Protein AF-A0A1G7GJE3-F1 (afdb_monomer_lite)

Organism: NCBI:txid1391627

Foldseek 3Di:
DDDDDPVNVVVVVVVVVVVVVVLVVVLVVLLQFKWKDFDPDPDDDDWRKMWIWHWADDPQWIKIWIFIDTNNDTDDIDIFIWHFDSPPATWTDGDPAFWIWGCDPVQQWIWIWGDDPPDDIDIDIIHGPDPPPD

Secondary structure (DSSP, 8-state):
-----HHHHHHHHHHHHHHHHHHHHHHHHHTTS-EEEE---SS-TT--EEEEEEEEEETTEEEEEEEEEETTEEEEEEEEEEEEE-SSSSEEEESSSSEEEEEETTTTEEEEEE--TTSPPEEEEEEE------

Structure (mmCIF, N/CA/C/O backbone):
data_AF-A0A1G7GJE3-F1
#
_entry.id   AF-A0A1G7GJE3-F1
#
loop_
_atom_site.group_PDB
_atom_site.id
_atom_site.type_symbol
_atom_site.label_atom_id
_atom_site.label_alt_id
_atom_site.label_comp_id
_atom_site.label_asym_id
_atom_site.label_entity_id
_atom_site.label_seq_id
_atom_site.pdbx_PDB_ins_code
_atom_site.Cartn_x
_atom_site.Cartn_y
_atom_site.Cartn_z
_atom_site.occupancy
_atom_site.B_iso_or_equiv
_atom_site.auth_seq_id
_atom_site.auth_comp_id
_atom_site.auth_asym_id
_atom_site.auth_atom_id
_atom_site.pdbx_PDB_model_num
ATOM 1 N N . MET A 1 1 ? -8.363 4.528 45.908 1.00 51.22 1 MET A N 1
ATOM 2 C CA . MET A 1 1 ? -8.484 4.625 44.432 1.00 51.22 1 MET A CA 1
ATOM 3 C C . MET A 1 1 ? -9.575 5.640 44.088 1.00 51.22 1 MET A C 1
ATOM 5 O O . MET A 1 1 ? -10.699 5.469 44.545 1.00 51.22 1 MET A O 1
ATOM 9 N N . LYS A 1 2 ? -9.263 6.731 43.369 1.00 58.25 2 LYS A N 1
ATOM 10 C CA . LYS A 1 2 ? -10.261 7.760 43.004 1.00 58.25 2 LYS A CA 1
ATOM 11 C C . LYS A 1 2 ? -11.258 7.176 41.993 1.00 58.25 2 LYS A C 1
ATOM 13 O O . LYS A 1 2 ? -10.844 6.684 40.947 1.00 58.25 2 LYS A O 1
ATOM 18 N N . LYS A 1 3 ? -12.561 7.219 42.297 1.00 71.19 3 LYS A N 1
ATOM 19 C CA . LYS A 1 3 ? -13.617 6.770 41.377 1.00 71.19 3 LYS A CA 1
ATOM 20 C C . LYS A 1 3 ? -13.681 7.736 40.193 1.00 71.19 3 LYS A C 1
ATOM 22 O O . LYS A 1 3 ? -14.098 8.881 40.338 1.00 71.19 3 LYS A O 1
ATOM 27 N N . ILE A 1 4 ? -13.229 7.286 39.027 1.00 76.00 4 ILE A N 1
ATOM 28 C CA . ILE A 1 4 ? -13.388 8.034 37.779 1.00 76.00 4 ILE A CA 1
ATOM 29 C C . ILE A 1 4 ? -14.889 8.103 37.476 1.00 76.00 4 ILE A C 1
ATOM 31 O O . ILE A 1 4 ? -15.547 7.065 37.395 1.00 76.00 4 ILE A O 1
ATOM 35 N N . SER A 1 5 ? -15.416 9.323 37.342 1.00 87.31 5 SER A N 1
ATOM 36 C CA . SER A 1 5 ? -16.813 9.575 36.973 1.00 87.31 5 SER A CA 1
ATOM 37 C C . SER A 1 5 ? -17.173 8.854 35.669 1.00 87.31 5 SER A C 1
ATOM 39 O O . SER A 1 5 ? -16.368 8.824 34.737 1.00 87.31 5 SER A O 1
ATOM 41 N N . LEU A 1 6 ? -18.388 8.302 35.598 1.00 89.06 6 LEU A N 1
ATOM 42 C CA . LEU A 1 6 ? -18.923 7.618 34.415 1.00 89.06 6 LEU A CA 1
ATOM 43 C C . LEU A 1 6 ? -18.791 8.483 33.149 1.00 89.06 6 LEU A C 1
ATOM 45 O O . LEU A 1 6 ? -18.381 7.988 32.105 1.00 89.06 6 LEU A O 1
ATOM 49 N N . LEU A 1 7 ? -19.030 9.793 33.273 1.00 88.44 7 LEU A N 1
ATOM 50 C CA . LEU A 1 7 ? -18.898 10.762 32.180 1.00 88.44 7 LEU A CA 1
ATOM 51 C C . LEU A 1 7 ? -17.467 10.838 31.635 1.00 88.44 7 LEU A C 1
ATOM 53 O O . LEU A 1 7 ? -17.263 10.901 30.429 1.00 88.44 7 LEU A O 1
ATOM 57 N N . LYS A 1 8 ? -16.456 10.766 32.511 1.00 90.50 8 LYS A N 1
ATOM 58 C CA . LYS A 1 8 ? -15.051 10.752 32.079 1.00 90.50 8 LYS A CA 1
ATOM 59 C C . LYS A 1 8 ? -14.708 9.470 31.323 1.00 90.50 8 LYS A C 1
ATOM 61 O O . LYS A 1 8 ? -13.950 9.530 30.363 1.00 90.50 8 LYS A O 1
ATOM 66 N N . LYS A 1 9 ? -15.280 8.329 31.727 1.00 91.12 9 LYS A N 1
ATOM 67 C CA . LYS A 1 9 ? -15.110 7.058 31.004 1.00 91.12 9 LYS A CA 1
ATOM 68 C C . LYS A 1 9 ? -15.772 7.102 29.627 1.00 91.12 9 LYS A C 1
ATOM 70 O O . LYS A 1 9 ? -15.162 6.667 28.660 1.00 91.12 9 LYS A O 1
ATOM 75 N N . LEU A 1 10 ? -16.980 7.658 29.538 1.00 94.19 10 LEU A N 1
ATOM 76 C CA . LEU A 1 10 ? -17.699 7.819 28.272 1.00 94.19 10 LEU A CA 1
ATOM 77 C C . LEU A 1 10 ? -16.944 8.738 27.307 1.00 94.19 10 LEU A C 1
ATOM 79 O O . LEU A 1 10 ? -16.741 8.362 26.159 1.00 94.19 10 LEU A O 1
ATOM 83 N N . ASN A 1 11 ? -16.450 9.884 27.783 1.00 93.75 11 ASN A N 1
ATOM 84 C CA . ASN A 1 11 ? -15.646 10.790 26.958 1.00 93.75 11 ASN A CA 1
ATOM 85 C C . ASN A 1 11 ? -14.352 10.127 26.469 1.00 93.75 11 ASN A C 1
ATOM 87 O O . ASN A 1 11 ? -13.963 10.308 25.320 1.00 93.75 11 ASN A O 1
ATOM 91 N N . TRP A 1 12 ? -13.702 9.333 27.321 1.00 93.12 12 TRP A N 1
ATOM 92 C CA . TRP A 1 12 ? -12.510 8.584 26.933 1.00 93.12 12 TRP A CA 1
ATOM 93 C C . TRP A 1 12 ? -12.814 7.537 25.852 1.00 93.12 12 TRP A C 1
ATOM 95 O O . TRP A 1 12 ? -12.124 7.491 24.836 1.00 93.12 12 TRP A O 1
ATOM 105 N N . LEU A 1 13 ? -13.890 6.758 26.005 1.00 95.12 13 LEU A N 1
ATOM 106 C CA . LEU A 1 13 ? -14.320 5.804 24.977 1.00 95.12 13 LEU A CA 1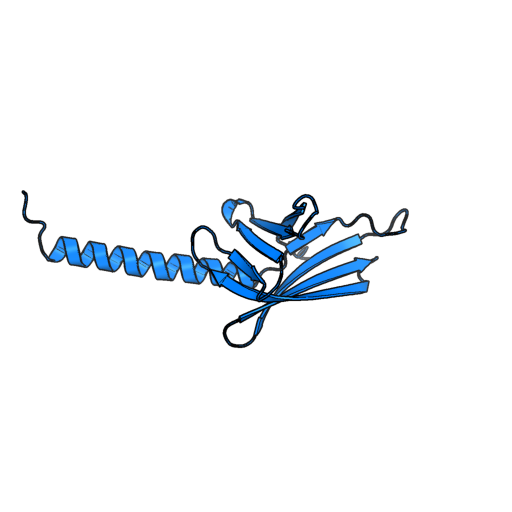
ATOM 107 C C . LEU A 1 13 ? -14.648 6.507 23.655 1.00 95.12 13 LEU A C 1
ATOM 109 O O . LEU A 1 13 ? -14.192 6.068 22.603 1.00 95.12 13 LEU A O 1
ATOM 113 N N . ALA A 1 14 ? -15.375 7.624 23.709 1.00 94.38 14 ALA A N 1
ATOM 114 C CA . ALA A 1 14 ? -15.687 8.421 22.527 1.00 94.38 14 ALA A CA 1
ATOM 115 C C . ALA A 1 14 ? -14.414 8.928 21.830 1.00 94.38 14 ALA A C 1
ATOM 117 O O . ALA A 1 14 ? -14.335 8.881 20.605 1.00 94.38 14 ALA A O 1
ATOM 118 N N . SER A 1 15 ? -13.398 9.348 22.594 1.00 94.12 15 SER A N 1
ATOM 119 C CA . SER A 1 15 ? -12.120 9.794 22.027 1.00 94.12 15 SER A CA 1
ATOM 120 C C . SER A 1 15 ? -11.359 8.674 21.313 1.00 94.12 15 SER A C 1
ATOM 122 O O . SER A 1 15 ? -10.823 8.907 20.236 1.00 94.12 15 SER A O 1
ATOM 124 N N . ILE A 1 16 ? -11.378 7.449 21.850 1.00 93.06 16 ILE A N 1
ATOM 125 C CA . ILE A 1 16 ? -10.739 6.286 21.213 1.00 93.06 16 ILE A CA 1
ATOM 126 C C . ILE A 1 16 ? -11.440 5.931 19.913 1.00 93.06 16 ILE A C 1
ATOM 128 O O . ILE A 1 16 ? -10.788 5.722 18.895 1.00 93.06 16 ILE A O 1
ATOM 132 N N . VAL A 1 17 ? -12.772 5.868 19.946 1.00 93.56 17 VAL A N 1
ATOM 133 C CA . VAL A 1 17 ? -13.566 5.563 18.755 1.00 93.56 17 VAL A CA 1
ATOM 134 C C . VAL A 1 17 ? -13.327 6.629 17.687 1.00 93.56 17 VAL A C 1
ATOM 136 O O . VAL A 1 17 ? -13.072 6.286 16.537 1.00 93.56 17 VAL A O 1
ATOM 139 N N . GLY A 1 18 ? -13.342 7.910 18.067 1.00 93.88 18 GLY A N 1
ATOM 140 C CA . GLY A 1 18 ? -13.041 9.015 17.159 1.00 93.88 18 GLY A CA 1
ATOM 141 C C . GLY A 1 18 ? -11.651 8.902 16.534 1.00 93.88 18 GLY A C 1
ATOM 142 O O . GLY A 1 18 ? -11.525 9.005 15.317 1.00 93.88 18 GLY A O 1
ATOM 143 N N . GLN A 1 19 ? -10.626 8.617 17.342 1.00 90.75 19 GLN A N 1
ATOM 144 C CA . GLN A 1 19 ? -9.263 8.430 16.845 1.00 90.75 19 GLN A CA 1
ATOM 145 C C . GLN A 1 19 ? -9.177 7.267 15.854 1.00 90.75 19 GLN A C 1
ATOM 147 O O . GLN A 1 19 ? -8.639 7.436 14.767 1.00 90.75 19 GLN A O 1
ATOM 152 N N . TYR A 1 20 ? -9.781 6.123 16.180 1.00 90.56 20 TYR A N 1
ATOM 153 C CA . TYR A 1 20 ? -9.791 4.957 15.298 1.00 90.56 20 TYR A CA 1
ATOM 154 C C . TYR A 1 20 ? -10.398 5.269 13.922 1.00 90.56 20 TYR A C 1
ATOM 156 O O . TYR A 1 20 ? -9.849 4.870 12.896 1.00 90.56 20 TYR A O 1
ATOM 164 N N . TYR A 1 21 ? -11.519 5.997 13.880 1.00 91.81 21 TYR A N 1
ATOM 165 C CA . TYR A 1 21 ? -12.136 6.394 12.612 1.00 91.81 21 TYR A CA 1
ATOM 166 C C . TYR A 1 21 ? -11.270 7.380 11.823 1.00 91.81 21 TYR A C 1
ATOM 168 O O . TYR A 1 21 ? -11.187 7.256 10.599 1.00 91.81 21 TYR A O 1
ATOM 176 N N . ASN A 1 22 ? -10.613 8.320 12.505 1.00 91.56 22 ASN A N 1
ATOM 177 C CA . ASN A 1 22 ? -9.695 9.263 11.869 1.00 91.56 22 ASN A CA 1
ATOM 178 C C . ASN A 1 22 ? -8.506 8.527 11.238 1.00 91.56 22 ASN A C 1
ATOM 180 O O . ASN A 1 22 ? -8.286 8.666 10.036 1.00 91.56 22 ASN A O 1
ATOM 184 N N . ASP A 1 23 ? -7.828 7.670 12.006 1.00 90.06 23 ASP A N 1
ATOM 185 C CA . ASP A 1 23 ? -6.695 6.864 11.535 1.00 90.06 23 ASP A CA 1
ATOM 186 C C . ASP A 1 23 ? -7.117 5.980 10.353 1.00 90.06 23 ASP A C 1
ATOM 188 O O . ASP A 1 23 ? -6.425 5.877 9.339 1.00 90.06 23 ASP A O 1
ATOM 192 N N . ARG A 1 24 ? -8.296 5.349 10.449 1.00 90.12 24 ARG A N 1
ATOM 193 C CA . ARG A 1 24 ? -8.835 4.504 9.378 1.00 90.12 24 ARG A CA 1
ATOM 194 C C . ARG A 1 24 ? -9.082 5.301 8.103 1.00 90.12 24 ARG A C 1
ATOM 196 O O . ARG A 1 24 ? -8.772 4.804 7.021 1.00 90.12 24 ARG A O 1
ATOM 203 N N . SER A 1 25 ? -9.647 6.499 8.220 1.00 91.38 25 SER A N 1
ATOM 204 C CA . SER A 1 25 ? -9.891 7.384 7.082 1.00 91.38 25 SER A CA 1
ATOM 205 C C . SER A 1 25 ? -8.584 7.846 6.439 1.00 91.38 25 SER A C 1
ATOM 207 O O . SER A 1 25 ? -8.483 7.852 5.212 1.00 91.38 25 SER A O 1
ATOM 209 N N . GLU A 1 26 ? -7.580 8.197 7.244 1.00 91.62 26 GLU A N 1
ATOM 210 C CA . GLU A 1 26 ? -6.254 8.598 6.768 1.00 91.62 26 GLU A CA 1
ATOM 211 C C . GLU A 1 26 ? -5.564 7.457 6.014 1.00 91.62 26 GLU A C 1
ATOM 213 O O . GLU A 1 26 ? -5.192 7.625 4.851 1.00 91.62 26 GLU A O 1
ATOM 218 N N . GLY A 1 27 ? -5.489 6.269 6.621 1.00 91.19 27 GLY A N 1
ATOM 219 C CA . GLY A 1 27 ? -4.898 5.091 5.989 1.00 91.19 27 GLY A CA 1
ATOM 220 C C . GLY A 1 27 ? -5.574 4.747 4.660 1.00 91.19 27 GLY A C 1
ATOM 221 O O . GLY A 1 27 ? -4.897 4.509 3.665 1.00 91.19 27 GLY A O 1
ATOM 222 N N . LEU A 1 28 ? -6.910 4.805 4.596 1.00 91.69 28 LEU A N 1
ATOM 223 C CA . LEU A 1 28 ? -7.655 4.622 3.343 1.00 91.69 28 LEU A CA 1
ATOM 224 C C . LEU A 1 28 ? -7.378 5.719 2.303 1.00 91.69 28 LEU A C 1
ATOM 226 O O . LEU A 1 28 ? -7.485 5.454 1.106 1.00 91.69 28 LEU A O 1
ATOM 230 N N . GLY A 1 29 ? -7.054 6.937 2.737 1.00 92.06 29 GLY A N 1
ATOM 231 C CA . GLY A 1 29 ? -6.611 8.023 1.866 1.00 92.06 29 GLY A CA 1
ATOM 232 C C . GLY A 1 29 ? -5.261 7.722 1.216 1.00 92.06 29 GLY A C 1
ATOM 233 O O . GLY A 1 29 ? -5.125 7.888 0.006 1.00 92.06 29 GLY A O 1
ATOM 234 N N . LEU A 1 30 ? -4.305 7.199 1.988 1.00 93.00 30 LEU A N 1
ATOM 235 C CA . LEU A 1 30 ? -2.972 6.832 1.493 1.00 93.00 30 LEU A CA 1
ATOM 236 C C . LEU A 1 30 ? -3.023 5.734 0.424 1.00 93.00 30 LEU A C 1
ATOM 238 O O . LEU A 1 30 ? -2.298 5.804 -0.563 1.00 93.00 30 LEU A O 1
ATOM 242 N N . LEU A 1 31 ? -3.931 4.762 0.557 1.00 94.00 31 LEU A N 1
ATOM 243 C CA . LEU A 1 31 ? -4.104 3.689 -0.436 1.00 94.00 31 LEU A CA 1
ATOM 244 C C . LEU A 1 31 ? -4.572 4.187 -1.812 1.00 94.00 31 LEU A C 1
ATOM 246 O O . LEU A 1 31 ? -4.480 3.446 -2.783 1.00 94.00 31 LEU A O 1
ATOM 250 N N . LYS A 1 32 ? -5.102 5.412 -1.908 1.00 93.19 32 LYS A N 1
ATOM 251 C CA . LYS A 1 32 ? -5.532 6.008 -3.184 1.00 93.19 32 LYS A CA 1
ATOM 252 C C . LYS A 1 32 ? -4.395 6.707 -3.925 1.00 93.19 32 LYS A C 1
ATOM 254 O O . LYS A 1 32 ? -4.589 7.116 -5.067 1.00 93.19 32 LYS A O 1
ATOM 259 N N . LEU A 1 33 ? -3.249 6.889 -3.275 1.00 94.19 33 LEU A N 1
ATOM 260 C CA . LEU A 1 33 ? -2.097 7.562 -3.852 1.00 94.19 33 LEU A CA 1
ATOM 261 C C . LEU A 1 33 ? -1.300 6.600 -4.735 1.00 94.19 33 LEU A C 1
ATOM 263 O O . LEU A 1 33 ? -1.262 5.391 -4.507 1.00 94.19 33 LEU A O 1
ATOM 267 N N . GLU A 1 34 ? -0.631 7.159 -5.738 1.00 95.62 34 GLU A N 1
ATOM 268 C CA . GLU A 1 34 ? 0.395 6.450 -6.495 1.00 95.62 34 GLU A CA 1
ATOM 269 C C . GLU A 1 34 ? 1.764 6.803 -5.916 1.00 95.62 34 GLU A C 1
ATOM 271 O O . GLU A 1 34 ? 2.029 7.958 -5.581 1.00 95.62 34 GLU A O 1
ATOM 276 N N . TYR A 1 35 ? 2.648 5.815 -5.818 1.00 95.88 35 TYR A N 1
ATOM 277 C CA . TYR A 1 35 ? 3.999 5.998 -5.296 1.00 95.88 35 TYR A CA 1
ATOM 278 C C . TYR A 1 35 ? 5.009 5.687 -6.390 1.00 95.88 35 TYR A C 1
ATOM 280 O O . TYR A 1 35 ? 4.846 4.715 -7.111 1.00 95.88 35 TYR A O 1
ATOM 288 N N . THR A 1 36 ? 6.057 6.484 -6.541 1.00 95.06 36 THR A N 1
ATOM 289 C CA . THR A 1 36 ? 7.048 6.344 -7.604 1.00 95.06 36 THR A CA 1
ATOM 290 C C . THR A 1 36 ? 8.465 6.345 -7.052 1.00 95.06 36 THR A C 1
ATOM 292 O O . THR A 1 36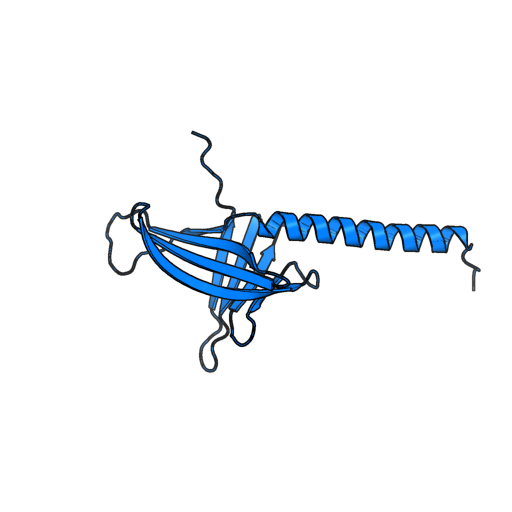 ? 8.768 7.017 -6.066 1.00 95.06 36 THR A O 1
ATOM 295 N N . LYS A 1 37 ? 9.359 5.624 -7.723 1.00 92.50 37 LYS A N 1
ATOM 296 C CA . LYS A 1 37 ? 10.807 5.758 -7.541 1.00 92.50 37 LYS A CA 1
ATOM 297 C C . LYS A 1 37 ? 11.523 5.733 -8.893 1.00 92.50 37 LYS A C 1
ATOM 299 O O . LYS A 1 37 ? 11.002 5.128 -9.837 1.00 92.50 37 LYS A O 1
ATOM 304 N N . PRO A 1 38 ? 12.707 6.354 -9.011 1.00 87.94 38 PRO A N 1
ATOM 305 C CA . PRO A 1 38 ? 13.563 6.166 -10.173 1.00 87.94 38 PRO A CA 1
ATOM 306 C C . PRO A 1 38 ? 13.939 4.690 -10.329 1.00 87.94 38 PRO A C 1
ATOM 308 O O . PRO A 1 38 ? 14.236 4.001 -9.353 1.00 87.94 38 PRO A O 1
ATOM 311 N N . TRP A 1 39 ? 13.949 4.210 -11.564 1.00 79.62 39 TRP A N 1
ATOM 312 C CA . TRP A 1 39 ? 14.449 2.883 -11.914 1.00 79.62 39 TRP A CA 1
ATOM 313 C C . TRP A 1 39 ? 15.611 3.073 -12.874 1.00 79.62 39 TRP A C 1
ATOM 315 O O . TRP A 1 39 ? 15.442 3.824 -13.817 1.00 79.62 39 TRP A O 1
ATOM 325 N N . PRO A 1 40 ? 16.783 2.457 -12.694 1.00 66.06 40 PRO A N 1
ATOM 326 C CA . PRO A 1 40 ? 17.882 2.633 -13.646 1.00 66.06 40 PRO A CA 1
ATOM 327 C C . PRO A 1 40 ? 17.619 2.000 -15.027 1.00 66.06 40 PRO A C 1
ATOM 329 O O . PRO A 1 40 ? 18.356 2.286 -15.966 1.00 66.06 40 PRO A O 1
ATOM 332 N N . GLY A 1 41 ? 16.557 1.196 -15.181 1.00 63.94 41 GLY A N 1
ATOM 333 C CA . GLY A 1 41 ? 16.324 0.418 -16.397 1.00 63.94 41 GLY A CA 1
ATOM 334 C C . GLY A 1 41 ? 17.328 -0.729 -16.529 1.00 63.94 41 GLY A C 1
ATOM 335 O O . GLY A 1 41 ? 18.433 -0.662 -15.998 1.00 63.94 41 GLY A O 1
ATOM 336 N N . ASP A 1 42 ? 16.969 -1.783 -17.259 1.00 62.34 42 ASP A N 1
ATOM 337 C CA . ASP A 1 42 ? 17.902 -2.896 -17.474 1.00 62.34 42 ASP A CA 1
ATOM 338 C C . ASP A 1 42 ? 18.954 -2.568 -18.560 1.00 62.34 42 ASP A C 1
ATOM 340 O O . ASP A 1 42 ? 19.946 -3.280 -18.681 1.00 62.34 42 ASP A O 1
ATOM 344 N N . THR A 1 43 ? 18.776 -1.496 -19.358 1.00 59.34 43 THR A N 1
ATOM 345 C CA . THR A 1 43 ? 19.604 -1.264 -20.568 1.00 59.34 43 THR A CA 1
ATOM 346 C C . THR A 1 43 ? 19.743 0.177 -21.107 1.00 59.34 43 THR A C 1
ATOM 348 O O . THR A 1 43 ? 20.338 0.336 -22.173 1.00 59.34 43 THR A O 1
ATOM 351 N N . VAL A 1 44 ? 19.250 1.254 -20.470 1.00 56.41 44 VAL A N 1
ATOM 352 C CA . VAL A 1 44 ? 19.064 2.533 -21.211 1.00 56.41 44 VAL A CA 1
ATOM 353 C C . VAL A 1 44 ? 19.976 3.687 -20.763 1.00 56.41 44 VAL A C 1
ATOM 355 O O . VAL A 1 44 ? 19.714 4.304 -19.730 1.00 56.41 44 VAL A O 1
ATOM 358 N N . PRO A 1 45 ? 20.978 4.090 -21.574 1.00 55.22 45 PRO A N 1
ATOM 359 C CA . PRO A 1 45 ? 21.641 5.376 -21.412 1.00 55.22 45 PRO A CA 1
ATOM 360 C C . PRO A 1 45 ? 20.668 6.465 -21.893 1.00 55.22 45 PRO A C 1
ATOM 362 O O . PRO A 1 45 ? 20.363 6.548 -23.081 1.00 55.22 45 PRO A O 1
ATOM 365 N N . ASN A 1 46 ? 20.157 7.293 -20.978 1.00 58.34 46 ASN A N 1
ATOM 366 C CA . ASN A 1 46 ? 19.309 8.478 -21.237 1.00 58.34 46 ASN A CA 1
ATOM 367 C C . ASN A 1 46 ? 17.780 8.258 -21.349 1.00 58.34 46 ASN A C 1
ATOM 369 O O . ASN A 1 46 ? 17.078 9.111 -21.893 1.00 58.34 46 ASN A O 1
ATOM 373 N N . GLY A 1 47 ? 17.225 7.151 -20.846 1.00 58.81 47 GLY A N 1
ATOM 374 C CA . GLY A 1 47 ? 15.767 6.995 -20.707 1.00 58.81 47 G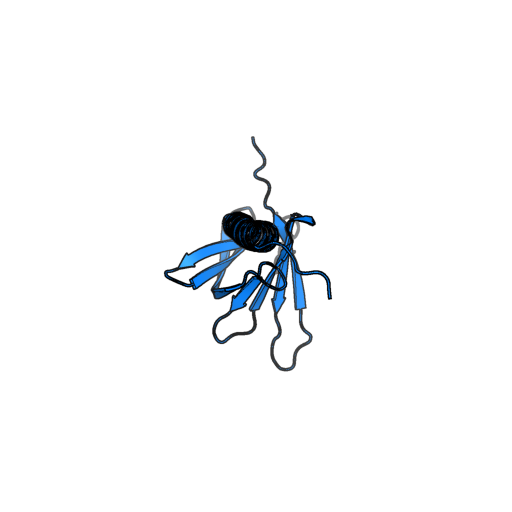LY A CA 1
ATOM 375 C C . GLY A 1 47 ? 15.245 7.552 -19.376 1.00 58.81 47 GLY A C 1
ATOM 376 O O . GLY A 1 47 ? 15.853 7.309 -18.342 1.00 58.81 47 GLY A O 1
ATOM 377 N N . HIS A 1 48 ? 14.103 8.253 -19.368 1.00 64.56 48 HIS A N 1
ATOM 378 C CA . HIS A 1 48 ? 13.341 8.446 -18.128 1.00 64.56 48 HIS A CA 1
ATOM 379 C C . HIS A 1 48 ? 12.679 7.117 -17.758 1.00 64.56 48 HIS A C 1
ATOM 381 O O . HIS A 1 48 ? 11.827 6.619 -18.496 1.00 64.56 48 HIS A O 1
ATOM 387 N N . THR A 1 49 ? 13.087 6.542 -16.637 1.00 82.81 49 THR A N 1
ATOM 388 C CA . THR A 1 49 ? 12.659 5.221 -16.173 1.00 82.81 49 THR A CA 1
ATOM 389 C C . THR A 1 49 ? 12.156 5.324 -14.740 1.00 82.81 49 THR A C 1
ATOM 391 O O . THR A 1 49 ? 12.830 5.859 -13.855 1.00 82.81 49 THR A O 1
ATOM 394 N N . SER A 1 50 ? 10.943 4.836 -14.499 1.00 90.25 50 SER A N 1
ATOM 395 C CA . SER A 1 50 ? 10.299 4.900 -13.187 1.00 90.25 50 SER A CA 1
ATOM 396 C C . SER A 1 50 ? 9.578 3.602 -12.867 1.00 90.25 50 SER A C 1
ATOM 398 O O . SER A 1 50 ? 9.123 2.887 -13.758 1.00 90.25 50 SER A O 1
ATOM 400 N N . ILE A 1 51 ? 9.481 3.299 -11.576 1.00 93.12 51 ILE A N 1
ATOM 401 C CA . ILE A 1 51 ? 8.573 2.271 -11.074 1.00 93.12 51 ILE A CA 1
ATOM 402 C C . ILE A 1 51 ? 7.478 2.974 -10.297 1.00 93.12 51 ILE A C 1
ATOM 404 O O . ILE A 1 51 ? 7.786 3.783 -9.422 1.00 93.12 51 ILE A O 1
ATOM 408 N N . VAL A 1 52 ? 6.229 2.638 -10.597 1.00 95.31 52 VAL A N 1
ATOM 409 C CA . VAL A 1 52 ? 5.044 3.149 -9.913 1.00 95.31 52 VAL A CA 1
ATOM 410 C C . VAL A 1 52 ? 4.366 2.010 -9.161 1.00 95.31 52 VAL A C 1
ATOM 412 O O . VAL A 1 52 ? 4.094 0.964 -9.739 1.00 95.31 52 VAL A O 1
ATOM 415 N N . ILE A 1 53 ? 4.078 2.212 -7.880 1.00 97.06 53 ILE A N 1
ATOM 416 C CA . ILE A 1 53 ? 3.181 1.372 -7.094 1.00 97.06 53 ILE A CA 1
ATOM 417 C C . ILE A 1 53 ? 1.799 2.013 -7.099 1.00 97.06 53 ILE A C 1
ATOM 419 O O . ILE A 1 53 ? 1.630 3.172 -6.710 1.00 97.06 53 ILE A O 1
ATOM 423 N N . LYS A 1 54 ? 0.818 1.220 -7.518 1.00 97.12 54 LYS A N 1
ATOM 424 C CA . LYS A 1 54 ? -0.604 1.542 -7.489 1.00 97.12 54 LYS A CA 1
ATOM 425 C C . LYS A 1 54 ? -1.331 0.516 -6.635 1.00 97.12 54 LYS A C 1
ATOM 427 O O . LYS A 1 54 ? -1.123 -0.686 -6.798 1.00 97.12 54 LYS A O 1
ATOM 432 N N . ILE A 1 55 ? -2.192 0.987 -5.744 1.00 97.31 55 ILE A N 1
ATOM 433 C CA . ILE A 1 55 ? -2.991 0.131 -4.870 1.00 97.31 55 ILE A CA 1
ATOM 434 C C . ILE A 1 55 ?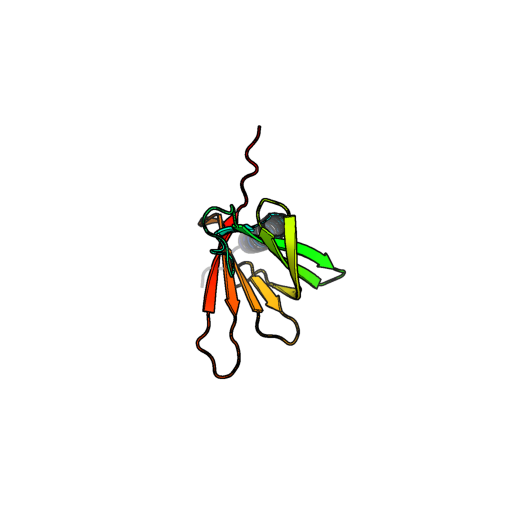 -4.460 0.324 -5.236 1.00 97.31 55 ILE A C 1
ATOM 436 O O . ILE A 1 55 ? -4.950 1.448 -5.317 1.00 97.31 55 ILE A O 1
ATOM 440 N N . THR A 1 56 ? -5.171 -0.772 -5.479 1.00 96.69 56 THR A N 1
ATOM 441 C CA . THR A 1 56 ? -6.599 -0.741 -5.820 1.00 96.69 56 THR A CA 1
ATOM 442 C C . THR A 1 56 ? -7.381 -1.714 -4.945 1.00 96.69 56 THR A C 1
ATOM 444 O O . THR A 1 56 ? -6.893 -2.819 -4.711 1.00 96.69 56 THR A O 1
ATOM 447 N N . PRO A 1 57 ? -8.587 -1.356 -4.471 1.00 96.12 57 PRO A N 1
ATOM 448 C CA . PRO A 1 57 ? -9.452 -2.300 -3.769 1.00 96.12 57 PRO A CA 1
ATOM 449 C C . PRO A 1 57 ? -9.783 -3.518 -4.641 1.00 96.12 57 PRO A C 1
ATOM 451 O O . PRO A 1 57 ? -10.069 -3.361 -5.828 1.00 96.12 57 PRO A O 1
ATOM 454 N N . ASP A 1 58 ? -9.786 -4.705 -4.039 1.00 95.69 58 ASP A N 1
ATOM 455 C CA . ASP A 1 58 ? -10.218 -5.961 -4.656 1.00 95.69 58 ASP A CA 1
ATOM 456 C C . ASP A 1 58 ? -11.035 -6.778 -3.640 1.00 95.69 58 ASP A C 1
ATOM 458 O O . ASP A 1 58 ? -10.512 -7.551 -2.833 1.00 95.69 58 ASP A O 1
ATOM 462 N N . GLY A 1 59 ? -12.343 -6.512 -3.591 1.00 93.00 59 GLY A N 1
ATOM 463 C CA . GLY A 1 59 ? -13.232 -7.061 -2.565 1.00 93.00 59 GLY A CA 1
ATOM 464 C C . GLY A 1 59 ? -12.837 -6.613 -1.152 1.00 93.00 59 GLY A C 1
ATOM 465 O O . GLY A 1 59 ? -12.798 -5.419 -0.859 1.00 93.00 59 GLY A O 1
ATOM 466 N N . SER A 1 60 ? -12.568 -7.573 -0.261 1.00 91.12 60 SER A N 1
ATOM 467 C CA . SER A 1 60 ? -12.068 -7.309 1.100 1.00 91.12 60 SER A CA 1
ATOM 468 C C . SER A 1 60 ? -10.548 -7.116 1.169 1.00 91.12 60 SER A C 1
ATOM 470 O O . SER A 1 60 ? -10.004 -6.943 2.260 1.00 91.12 60 SER A O 1
ATOM 472 N N . LEU A 1 61 ? -9.865 -7.201 0.029 1.00 96.00 61 LEU A N 1
ATOM 473 C CA . LEU A 1 61 ? -8.417 -7.139 -0.111 1.00 96.00 61 LEU A CA 1
ATOM 474 C C . LEU A 1 61 ? -8.014 -5.928 -0.955 1.00 96.00 61 LEU A C 1
ATOM 476 O O . LEU A 1 61 ? -8.844 -5.120 -1.379 1.00 96.00 61 LEU A O 1
ATOM 480 N N . TYR A 1 62 ? -6.715 -5.811 -1.198 1.00 97.50 62 TYR A N 1
ATOM 481 C CA . TYR A 1 62 ? -6.142 -4.820 -2.091 1.00 97.50 62 TYR A CA 1
ATOM 482 C C . TYR A 1 62 ? -5.223 -5.506 -3.089 1.00 97.50 62 TYR A C 1
ATOM 484 O O . TYR A 1 62 ? -4.368 -6.301 -2.708 1.00 97.50 62 TYR A O 1
ATOM 492 N N . LYS A 1 63 ? -5.363 -5.159 -4.364 1.00 97.94 63 LYS A N 1
ATOM 493 C CA . LYS A 1 63 ? -4.375 -5.490 -5.383 1.00 97.94 63 LYS A CA 1
ATOM 494 C C . LYS A 1 63 ? -3.297 -4.410 -5.381 1.00 97.94 63 LYS A C 1
ATOM 496 O O . LYS A 1 63 ? -3.593 -3.234 -5.598 1.00 97.94 63 LYS A O 1
ATOM 501 N N . VAL A 1 64 ? -2.054 -4.811 -5.149 1.00 98.00 64 VAL A N 1
ATOM 502 C CA . VAL A 1 64 ? -0.875 -3.950 -5.274 1.00 98.00 64 VAL A CA 1
ATOM 503 C C . VAL A 1 64 ? -0.241 -4.233 -6.626 1.00 98.00 64 VAL A C 1
ATOM 505 O O . VAL A 1 64 ? 0.018 -5.387 -6.951 1.00 98.00 64 VAL A O 1
ATOM 508 N N . SER A 1 65 ? -0.036 -3.194 -7.431 1.00 97.69 65 SER A N 1
ATOM 509 C CA . SER A 1 65 ? 0.534 -3.294 -8.778 1.00 97.69 65 SER A CA 1
ATOM 510 C C . SER A 1 65 ? 1.799 -2.449 -8.855 1.00 97.69 65 SER A C 1
ATOM 512 O O . SER A 1 65 ? 1.752 -1.235 -8.664 1.00 97.69 65 SER A O 1
ATOM 514 N N . GLN A 1 66 ? 2.927 -3.093 -9.127 1.00 96.06 66 GLN A N 1
ATOM 515 C CA . GLN A 1 66 ? 4.236 -2.489 -9.330 1.00 96.06 66 GLN A CA 1
ATOM 516 C C . GLN A 1 66 ? 4.526 -2.437 -10.834 1.00 96.06 66 GLN A C 1
ATOM 518 O O . GLN A 1 66 ? 4.799 -3.450 -11.480 1.00 96.06 66 GLN A O 1
ATOM 523 N N . GLN A 1 67 ? 4.446 -1.240 -11.397 1.00 95.12 67 GLN A N 1
ATOM 524 C CA . GLN A 1 67 ? 4.493 -0.971 -12.830 1.00 95.12 67 GLN A CA 1
ATOM 525 C C . GLN A 1 67 ? 5.822 -0.325 -13.217 1.00 95.12 67 GLN A C 1
ATOM 527 O O . GLN A 1 67 ? 6.207 0.698 -12.656 1.00 95.12 67 GLN A O 1
ATOM 532 N N . TYR A 1 68 ? 6.517 -0.908 -14.189 1.00 92.12 68 TYR A N 1
ATOM 533 C CA . TYR A 1 68 ? 7.816 -0.457 -14.680 1.00 92.12 68 TYR A CA 1
ATOM 534 C C . TYR A 1 68 ? 7.620 0.311 -15.983 1.00 92.12 68 TYR A C 1
ATOM 536 O O . TYR A 1 68 ? 7.142 -0.253 -16.969 1.00 92.12 68 TYR A O 1
ATOM 544 N N . PHE A 1 69 ? 8.020 1.577 -16.002 1.00 89.38 69 PHE A N 1
ATOM 545 C CA . PHE A 1 69 ? 7.898 2.454 -17.157 1.00 89.38 69 PHE A CA 1
ATOM 546 C C . PHE A 1 69 ? 9.265 2.777 -17.753 1.00 89.38 69 PHE A C 1
ATOM 548 O O . PHE A 1 69 ? 10.213 3.111 -17.037 1.00 89.38 69 PHE A O 1
ATOM 555 N N . LEU A 1 70 ? 9.336 2.751 -19.082 1.00 88.31 70 LEU A N 1
ATOM 556 C CA . LEU A 1 70 ? 10.453 3.260 -19.869 1.00 88.31 70 LEU A CA 1
ATOM 557 C C . LEU A 1 70 ? 9.919 4.322 -20.826 1.00 88.31 70 LEU A C 1
ATOM 559 O O . LEU A 1 70 ? 9.055 4.036 -21.645 1.00 88.31 70 LEU A O 1
ATOM 563 N N . LYS A 1 71 ? 10.420 5.558 -20.714 1.00 84.06 71 LYS A N 1
ATOM 564 C CA . LYS A 1 71 ? 9.979 6.702 -21.535 1.00 84.06 71 LYS A CA 1
ATOM 565 C C . LYS A 1 71 ? 8.454 6.921 -21.511 1.00 84.06 71 LYS A C 1
ATOM 567 O O . LYS A 1 71 ? 7.873 7.370 -22.489 1.00 84.06 71 LYS A O 1
ATOM 572 N N . GLY A 1 72 ? 7.817 6.623 -20.376 1.00 83.50 72 GLY A N 1
ATOM 573 C CA . GLY A 1 72 ? 6.366 6.745 -20.194 1.00 83.50 72 GLY A CA 1
ATOM 574 C C . GLY A 1 72 ? 5.550 5.550 -20.695 1.00 83.50 72 GLY A C 1
ATOM 575 O O . GLY A 1 72 ? 4.348 5.511 -20.455 1.00 83.50 72 GLY A O 1
ATOM 576 N N . GLU A 1 73 ? 6.179 4.554 -21.318 1.00 87.94 73 GLU A N 1
ATOM 577 C CA . GLU A 1 73 ? 5.515 3.331 -21.768 1.00 87.94 73 GLU A CA 1
ATOM 578 C C . GLU A 1 73 ? 5.668 2.216 -20.732 1.00 87.94 73 GLU A C 1
ATOM 580 O O . GLU A 1 73 ? 6.777 1.946 -20.255 1.00 87.94 73 GLU A O 1
ATOM 585 N N . LEU A 1 74 ? 4.556 1.559 -20.392 1.00 90.31 74 LEU A N 1
ATOM 586 C CA . LEU A 1 74 ? 4.537 0.416 -19.483 1.00 90.31 74 LEU A CA 1
ATOM 587 C C . LEU A 1 74 ? 5.267 -0.770 -20.127 1.00 90.31 74 LEU A C 1
ATOM 589 O O . LEU A 1 74 ? 4.864 -1.248 -21.181 1.00 90.31 74 LEU A O 1
ATOM 593 N N . GLN A 1 75 ? 6.318 -1.251 -19.471 1.00 90.12 75 GLN A N 1
ATOM 594 C CA . GLN A 1 75 ? 7.130 -2.379 -19.939 1.00 90.12 75 GLN A CA 1
ATOM 595 C C . GLN A 1 75 ? 6.759 -3.683 -19.235 1.00 90.12 75 GLN A C 1
ATOM 597 O O . GLN A 1 75 ? 6.741 -4.750 -19.841 1.00 90.12 75 GLN A O 1
ATOM 602 N N . ARG A 1 76 ? 6.499 -3.599 -17.927 1.00 89.94 76 ARG A N 1
ATOM 603 C CA . ARG A 1 76 ? 6.224 -4.746 -17.059 1.00 89.94 76 ARG A CA 1
ATOM 604 C C . ARG A 1 76 ? 5.314 -4.317 -15.920 1.00 89.94 76 ARG A C 1
ATOM 606 O O . ARG A 1 76 ? 5.450 -3.210 -15.405 1.00 89.94 76 ARG A O 1
ATOM 613 N N . GLU A 1 77 ? 4.454 -5.224 -15.485 1.00 94.00 77 GLU A N 1
ATOM 614 C CA . GLU A 1 77 ? 3.663 -5.087 -14.269 1.00 94.00 77 GLU A CA 1
ATOM 615 C C . GLU A 1 77 ? 3.795 -6.369 -13.448 1.00 94.00 77 GLU A C 1
ATOM 617 O O . GLU A 1 77 ? 3.546 -7.460 -13.957 1.00 94.00 77 GLU A O 1
ATOM 622 N N . ASN A 1 78 ? 4.183 -6.222 -12.184 1.00 94.38 78 ASN A N 1
ATOM 623 C CA . ASN A 1 78 ? 4.067 -7.270 -11.178 1.00 94.38 78 ASN A CA 1
ATOM 624 C C . ASN A 1 78 ? 2.900 -6.902 -10.266 1.00 94.38 78 ASN A C 1
ATOM 626 O O . ASN A 1 78 ? 2.762 -5.737 -9.894 1.00 94.38 78 ASN A O 1
ATOM 630 N N . SER A 1 79 ? 2.066 -7.865 -9.886 1.00 96.75 79 SER A N 1
ATOM 631 C CA . SER A 1 79 ? 0.963 -7.580 -8.972 1.00 96.75 79 SER A CA 1
ATOM 632 C C . SER A 1 79 ? 0.690 -8.719 -8.013 1.00 96.75 79 SER A C 1
ATOM 634 O O . SER A 1 79 ? 0.760 -9.879 -8.412 1.00 96.75 79 SER A O 1
ATOM 636 N N . TRP A 1 80 ? 0.298 -8.369 -6.794 1.00 97.44 80 TRP A N 1
ATOM 637 C CA . TRP A 1 80 ? -0.068 -9.309 -5.743 1.00 97.44 80 TRP A CA 1
ATOM 638 C C . TRP A 1 80 ? -1.289 -8.820 -4.965 1.00 97.44 80 TRP A C 1
ATOM 640 O O . TRP A 1 80 ? -1.640 -7.636 -4.992 1.00 97.44 80 TRP A O 1
ATOM 650 N N . LEU A 1 81 ? -1.955 -9.747 -4.279 1.00 97.94 81 LEU A N 1
ATOM 651 C CA . LEU A 1 81 ? -3.043 -9.432 -3.357 1.00 97.94 81 LEU A CA 1
ATOM 652 C C . LEU A 1 81 ? -2.485 -9.226 -1.957 1.00 97.94 81 LEU A C 1
ATOM 654 O O . LEU A 1 81 ? -1.635 -9.990 -1.507 1.00 97.94 81 LEU A O 1
ATOM 658 N N . ALA A 1 82 ? -2.994 -8.222 -1.256 1.00 97.62 82 ALA A N 1
ATOM 659 C CA . ALA A 1 82 ? -2.565 -7.875 0.083 1.00 97.62 82 ALA A CA 1
ATOM 660 C C . ALA A 1 82 ? -3.741 -7.543 1.009 1.00 97.62 82 ALA A C 1
ATOM 662 O O . ALA A 1 82 ? -4.769 -6.999 0.593 1.00 97.62 82 ALA A O 1
ATOM 663 N N . SER A 1 83 ? -3.567 -7.843 2.294 1.00 96.25 83 SER A N 1
ATOM 664 C CA . SER A 1 83 ? -4.461 -7.403 3.365 1.00 96.25 83 SER A CA 1
ATOM 665 C C . SER A 1 83 ? -3.960 -6.099 3.973 1.00 96.25 83 SER A C 1
ATOM 667 O O . SER A 1 83 ? -2.775 -5.983 4.283 1.00 96.25 83 SER A O 1
ATOM 669 N N . PHE A 1 84 ? -4.863 -5.143 4.191 1.00 95.19 84 PHE A N 1
ATOM 670 C CA . PHE A 1 84 ? -4.534 -3.881 4.850 1.00 95.19 84 PHE A CA 1
ATOM 671 C C . PHE A 1 84 ? -4.626 -3.989 6.374 1.00 95.19 84 PHE A C 1
ATOM 673 O O . PHE A 1 84 ? -5.647 -4.439 6.898 1.00 95.19 84 PHE A O 1
ATOM 680 N N . SER A 1 85 ? -3.613 -3.479 7.070 1.00 92.62 85 SER A N 1
ATOM 681 C CA . SER A 1 85 ? -3.596 -3.330 8.525 1.00 92.62 85 SER A CA 1
ATOM 682 C C . SER A 1 85 ? -3.383 -1.873 8.927 1.00 92.62 85 SER A C 1
ATOM 684 O O . SER A 1 85 ? -2.578 -1.155 8.341 1.00 92.62 85 SER A O 1
ATOM 686 N N . LEU A 1 86 ? -4.125 -1.432 9.947 1.00 89.00 86 LEU A N 1
ATOM 687 C CA . LEU A 1 86 ? -4.002 -0.082 10.507 1.00 89.00 86 LEU A CA 1
ATOM 688 C C . LEU A 1 86 ? -2.792 0.044 11.446 1.00 89.00 86 LEU A C 1
ATOM 690 O O . LEU A 1 86 ? -2.162 1.092 11.512 1.00 89.00 86 LEU A O 1
ATOM 694 N N . TYR A 1 87 ? -2.492 -1.034 12.173 1.00 82.62 87 TYR A N 1
ATOM 695 C CA . TYR A 1 87 ? -1.466 -1.085 13.209 1.00 82.62 87 TYR A CA 1
ATOM 696 C C . TYR A 1 87 ? -0.412 -2.151 12.873 1.00 82.62 87 TYR A C 1
ATOM 698 O O . TYR A 1 87 ? -0.780 -3.198 12.338 1.00 82.62 87 TYR A O 1
ATOM 706 N N . PRO A 1 88 ? 0.873 -1.942 13.229 1.00 75.75 88 PRO A N 1
ATOM 707 C CA . PRO A 1 88 ? 1.409 -0.786 13.962 1.00 75.75 88 PRO A CA 1
ATOM 708 C C . PRO A 1 88 ? 1.561 0.486 13.115 1.00 75.75 88 PRO A C 1
ATOM 710 O O . PRO A 1 88 ? 1.495 1.575 13.667 1.00 75.75 88 PRO A O 1
ATOM 713 N N . ASN A 1 89 ? 1.706 0.342 11.800 1.00 81.75 89 ASN A N 1
ATOM 714 C CA . ASN A 1 89 ? 1.745 1.420 10.815 1.00 81.75 89 ASN A CA 1
ATOM 715 C C . ASN A 1 89 ? 0.836 0.998 9.658 1.00 81.75 89 ASN A C 1
ATOM 717 O O . ASN A 1 89 ? 0.727 -0.203 9.414 1.00 81.75 89 ASN A O 1
ATOM 721 N N . PHE A 1 90 ? 0.216 1.944 8.948 1.00 93.12 90 PHE A N 1
ATOM 722 C CA . PHE A 1 90 ? -0.611 1.647 7.775 1.00 93.12 90 PHE A CA 1
ATOM 723 C C . PHE A 1 90 ? 0.155 0.730 6.811 1.00 93.12 90 PHE A C 1
ATOM 725 O O . PHE A 1 90 ? 1.140 1.152 6.207 1.00 93.12 90 PHE A O 1
ATOM 732 N N . SER A 1 91 ? -0.255 -0.530 6.692 1.00 94.81 91 SER A N 1
ATOM 733 C CA . SER A 1 91 ? 0.534 -1.531 5.977 1.00 94.81 91 SER A CA 1
ATOM 734 C C . SER A 1 91 ? -0.306 -2.451 5.112 1.00 94.81 91 SER A C 1
ATOM 736 O O . SER A 1 91 ? -1.507 -2.629 5.327 1.00 94.81 91 SER A O 1
ATOM 738 N N . LEU A 1 92 ? 0.342 -3.019 4.099 1.00 96.00 92 LEU A N 1
ATOM 739 C CA . LEU A 1 92 ? -0.206 -4.046 3.225 1.00 96.00 92 LEU A CA 1
ATOM 740 C C . LEU A 1 92 ? 0.711 -5.261 3.282 1.00 96.00 92 LEU A C 1
ATOM 742 O O . LEU A 1 92 ? 1.886 -5.166 2.939 1.00 96.00 92 LEU A O 1
ATOM 746 N N . THR A 1 93 ? 0.159 -6.399 3.681 1.00 95.50 93 THR A N 1
ATOM 747 C CA . THR A 1 93 ? 0.872 -7.680 3.697 1.00 95.50 93 THR A CA 1
ATOM 748 C C . THR A 1 93 ? 0.346 -8.552 2.579 1.00 95.50 93 THR A C 1
ATOM 750 O O . THR A 1 93 ? -0.863 -8.780 2.511 1.00 95.50 93 THR A O 1
ATOM 753 N N . GLU A 1 94 ? 1.232 -9.033 1.713 1.00 96.50 94 GLU A N 1
ATOM 754 C CA . GLU A 1 94 ? 0.868 -9.985 0.670 1.00 96.50 94 GLU A CA 1
ATOM 755 C C . GLU A 1 94 ? 0.259 -11.267 1.248 1.00 96.50 94 GLU A C 1
ATOM 757 O O . GLU A 1 94 ? 0.711 -11.812 2.255 1.00 96.50 94 GLU A O 1
ATOM 762 N N . ILE A 1 95 ? -0.767 -11.782 0.576 1.00 95.38 95 ILE A N 1
ATOM 763 C CA . ILE A 1 95 ? -1.379 -13.059 0.925 1.00 95.38 95 ILE A CA 1
ATOM 764 C C . ILE A 1 95 ? -0.573 -14.187 0.292 1.00 95.38 95 ILE A C 1
ATOM 766 O O . ILE A 1 95 ? -0.598 -14.371 -0.922 1.00 95.38 95 ILE A O 1
ATOM 770 N N . GLY A 1 96 ? 0.093 -14.981 1.132 1.00 91.69 96 GLY A N 1
ATOM 771 C CA . GLY A 1 96 ? 0.828 -16.166 0.687 1.00 91.69 96 GLY A CA 1
ATOM 772 C C . GLY A 1 96 ? 2.166 -15.869 0.006 1.00 91.69 96 GLY A C 1
ATOM 773 O O . GLY A 1 96 ? 2.704 -16.759 -0.648 1.00 91.69 96 GLY A O 1
ATOM 774 N N . GLY A 1 97 ? 2.700 -14.657 0.164 1.00 91.00 97 GLY A N 1
ATOM 775 C CA . GLY A 1 97 ? 4.006 -14.277 -0.365 1.00 91.00 97 GLY A CA 1
ATOM 776 C C . GLY A 1 97 ? 4.843 -13.481 0.633 1.00 91.00 97 GLY A C 1
ATOM 777 O O . GLY A 1 97 ? 4.721 -13.666 1.843 1.00 91.00 97 GLY A O 1
ATOM 778 N N . PHE A 1 98 ? 5.724 -12.635 0.109 1.00 92.06 98 PHE A N 1
ATOM 779 C CA . PHE A 1 98 ? 6.846 -12.033 0.834 1.00 92.06 98 PHE A CA 1
ATOM 780 C C . PHE A 1 98 ? 6.956 -10.515 0.645 1.00 92.06 98 PHE A C 1
ATOM 782 O O . PHE A 1 98 ? 7.947 -9.917 1.063 1.00 92.06 98 PHE A O 1
ATOM 789 N N . HIS A 1 99 ? 5.961 -9.884 0.017 1.00 94.69 99 HIS A N 1
ATOM 790 C CA . HIS A 1 99 ? 5.912 -8.433 -0.130 1.00 94.69 99 HIS A CA 1
ATOM 791 C C . HIS A 1 99 ? 5.197 -7.782 1.061 1.00 94.69 99 HIS A C 1
ATOM 793 O O . HIS A 1 99 ? 4.044 -8.101 1.379 1.00 94.69 99 HIS A O 1
ATOM 799 N N . TYR A 1 100 ? 5.858 -6.807 1.682 1.00 94.56 100 TYR A N 1
ATOM 800 C CA . TYR A 1 100 ? 5.295 -5.993 2.754 1.00 94.56 100 TYR A CA 1
ATOM 801 C C . TYR A 1 100 ? 5.427 -4.505 2.427 1.00 94.56 100 TYR A C 1
ATOM 803 O O . TYR A 1 100 ? 6.531 -3.992 2.261 1.00 94.56 100 TYR A O 1
ATOM 811 N N . CYS A 1 101 ? 4.299 -3.798 2.328 1.00 95.06 101 CYS A N 1
ATOM 812 C CA . CYS A 1 101 ? 4.294 -2.351 2.129 1.00 95.06 101 CYS A CA 1
ATOM 813 C C . CYS A 1 101 ? 3.990 -1.634 3.445 1.00 95.06 101 CYS A C 1
ATOM 815 O O . CYS A 1 101 ? 2.986 -1.934 4.088 1.00 95.06 101 CY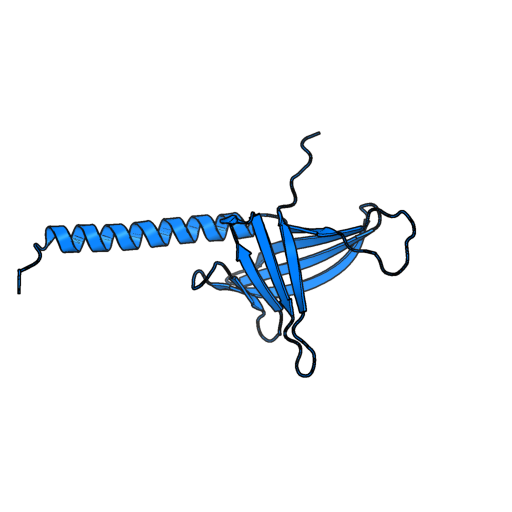S A O 1
ATOM 817 N N . ILE A 1 102 ? 4.780 -0.622 3.791 1.00 95.38 102 ILE A N 1
ATOM 818 C CA . ILE A 1 102 ? 4.525 0.291 4.911 1.00 95.38 102 ILE A CA 1
ATOM 819 C C . ILE A 1 102 ? 4.312 1.690 4.340 1.00 95.38 102 ILE A C 1
ATOM 821 O O . ILE A 1 102 ? 5.197 2.238 3.683 1.00 95.38 102 ILE A O 1
ATOM 825 N N . LEU A 1 103 ? 3.144 2.267 4.595 1.00 94.50 103 LEU A N 1
ATOM 826 C CA . LEU A 1 103 ? 2.778 3.618 4.186 1.00 94.50 103 LEU A CA 1
ATOM 827 C C . LEU A 1 103 ? 3.139 4.575 5.328 1.00 94.50 103 LEU A C 1
ATOM 829 O O . LEU A 1 103 ? 2.590 4.482 6.426 1.00 94.50 103 LEU A O 1
ATOM 833 N N . ASP A 1 104 ? 4.070 5.487 5.068 1.00 92.12 104 ASP A N 1
ATOM 834 C CA . ASP A 1 104 ? 4.528 6.502 6.017 1.00 92.12 104 ASP A CA 1
ATOM 835 C C . ASP A 1 104 ? 4.006 7.882 5.574 1.00 92.12 104 ASP A C 1
ATOM 837 O O . ASP A 1 104 ? 4.607 8.516 4.693 1.00 92.12 104 ASP A O 1
ATOM 841 N N . PRO A 1 105 ? 2.881 8.357 6.149 1.00 87.56 105 PRO A N 1
ATOM 842 C CA . PRO A 1 105 ? 2.304 9.652 5.794 1.00 87.56 105 PRO A CA 1
ATOM 843 C C . PRO A 1 105 ? 3.223 10.819 6.164 1.00 87.56 105 PRO A C 1
ATOM 845 O O . PRO A 1 105 ? 3.270 11.809 5.440 1.00 87.56 105 PRO A O 1
ATOM 848 N N . LEU A 1 106 ? 4.003 10.703 7.246 1.00 88.75 106 LEU A N 1
ATOM 849 C CA . LEU A 1 106 ? 4.896 11.775 7.697 1.00 88.75 106 LEU A CA 1
ATOM 850 C C . LEU A 1 106 ? 6.033 12.006 6.705 1.00 88.75 106 LEU A C 1
ATOM 852 O O . LEU A 1 106 ? 6.480 13.138 6.520 1.00 88.75 106 LEU A O 1
ATOM 856 N N . LYS A 1 107 ? 6.496 10.935 6.056 1.00 90.50 107 LYS A N 1
ATOM 857 C CA . LYS A 1 107 ? 7.542 11.006 5.031 1.00 90.50 107 LYS A CA 1
ATOM 858 C C . LYS A 1 107 ? 7.016 11.054 3.603 1.00 90.50 107 LYS A C 1
ATOM 860 O O . LYS A 1 107 ? 7.832 11.113 2.682 1.00 90.50 107 LYS A O 1
ATOM 865 N N . ASN A 1 108 ? 5.695 11.035 3.400 1.00 91.31 108 ASN A N 1
ATOM 866 C CA . ASN A 1 108 ? 5.087 10.937 2.071 1.00 91.31 108 ASN A CA 1
ATOM 867 C C . ASN A 1 108 ? 5.693 9.780 1.254 1.00 91.31 108 ASN A C 1
ATOM 869 O O . ASN A 1 108 ? 6.031 9.934 0.074 1.00 91.31 108 ASN A O 1
ATOM 873 N N . ALA A 1 109 ? 5.897 8.639 1.914 1.00 94.31 109 ALA A N 1
ATOM 874 C CA . ALA A 1 109 ? 6.661 7.524 1.376 1.00 94.31 109 ALA A CA 1
ATOM 875 C C . ALA A 1 109 ? 5.950 6.184 1.571 1.00 94.31 109 ALA A C 1
ATOM 877 O O . ALA A 1 109 ? 5.162 5.999 2.497 1.00 94.31 109 ALA A O 1
ATOM 878 N N . LEU A 1 110 ? 6.268 5.241 0.692 1.00 96.06 110 LEU A N 1
ATOM 879 C CA . LEU A 1 110 ? 5.916 3.835 0.810 1.00 96.06 110 LEU A CA 1
ATOM 880 C C . LEU A 1 110 ? 7.210 3.024 0.813 1.00 96.06 110 LEU A C 1
ATOM 882 O O . LEU A 1 110 ? 8.024 3.128 -0.106 1.00 96.06 110 LEU A O 1
ATOM 886 N N . TYR A 1 111 ? 7.390 2.217 1.850 1.00 95.44 111 TYR A N 1
ATOM 887 C CA . TYR A 1 111 ? 8.475 1.249 1.961 1.00 95.44 111 TYR A CA 1
ATOM 888 C C . TYR A 1 111 ? 7.964 -0.104 1.494 1.00 95.44 111 TYR A C 1
ATOM 890 O O . TYR A 1 111 ? 6.981 -0.588 2.040 1.00 95.44 111 TYR A O 1
ATOM 898 N N . LEU A 1 112 ? 8.599 -0.686 0.484 1.00 95.44 112 LEU A N 1
ATOM 899 C CA . LEU A 1 112 ? 8.348 -2.051 0.038 1.00 95.44 112 LEU A CA 1
ATOM 900 C C . LEU A 1 112 ? 9.510 -2.915 0.508 1.00 95.44 112 LEU A C 1
ATOM 902 O O . LEU A 1 112 ? 10.642 -2.708 0.069 1.00 95.44 112 LEU A O 1
ATOM 906 N N . GLU A 1 113 ? 9.219 -3.851 1.392 1.00 93.75 113 GLU A N 1
ATOM 907 C CA . GLU A 1 113 ? 10.136 -4.889 1.832 1.00 93.75 113 GLU A CA 1
ATOM 908 C C . GLU A 1 113 ? 9.816 -6.190 1.095 1.00 93.75 113 GLU A C 1
ATOM 910 O O . GLU A 1 113 ? 8.657 -6.603 1.012 1.00 93.75 113 GLU A O 1
ATOM 915 N N . GLU A 1 114 ? 10.854 -6.800 0.535 1.00 90.38 114 GLU A N 1
ATOM 916 C CA . GLU A 1 114 ? 10.803 -8.094 -0.142 1.00 90.38 114 GLU A CA 1
ATOM 917 C C . GLU A 1 114 ? 11.652 -9.078 0.670 1.00 90.38 114 GLU A C 1
ATOM 919 O O . GLU A 1 114 ? 12.885 -9.051 0.595 1.00 90.38 114 GLU A O 1
ATOM 924 N N . ASP A 1 115 ? 10.997 -9.916 1.477 1.00 83.00 115 ASP A N 1
ATOM 925 C CA . ASP A 1 115 ? 11.667 -10.873 2.369 1.00 83.00 115 ASP A CA 1
ATOM 926 C C . ASP A 1 115 ? 11.689 -12.281 1.759 1.00 83.00 115 ASP A C 1
ATOM 928 O O . ASP A 1 115 ? 10.959 -13.190 2.157 1.00 83.00 115 ASP A O 1
ATOM 932 N N . MET A 1 116 ? 12.492 -12.453 0.707 1.00 77.56 116 MET A N 1
ATOM 933 C CA . MET A 1 116 ? 12.597 -13.740 0.020 1.00 77.56 116 MET A CA 1
ATOM 934 C C . MET A 1 116 ? 13.411 -14.756 0.844 1.00 77.56 116 MET A C 1
ATOM 936 O O . MET A 1 116 ? 14.548 -14.460 1.226 1.00 77.56 116 MET A O 1
ATOM 940 N N . PRO A 1 117 ? 12.907 -15.991 1.052 1.00 75.88 117 PRO A N 1
ATOM 941 C CA . PRO A 1 117 ? 13.615 -17.014 1.818 1.00 75.88 117 PRO A CA 1
ATOM 942 C C . PRO A 1 117 ? 15.022 -17.282 1.271 1.00 75.88 117 PRO A C 1
ATOM 944 O O . PRO A 1 117 ? 15.191 -17.659 0.111 1.00 75.88 117 PRO A O 1
ATOM 947 N N . GLY A 1 118 ? 16.040 -17.119 2.119 1.00 74.75 118 GLY A N 1
ATOM 948 C CA . GLY A 1 118 ? 17.441 -17.363 1.756 1.00 74.75 118 GLY A CA 1
ATOM 949 C C . GLY A 1 118 ? 18.141 -16.208 1.028 1.00 74.75 118 GLY A C 1
ATOM 950 O O . GLY A 1 118 ? 19.291 -16.371 0.623 1.00 74.75 118 GLY A O 1
ATOM 951 N N . CYS A 1 119 ? 17.492 -15.051 0.882 1.00 71.31 119 CYS A N 1
ATOM 952 C CA . CYS A 1 119 ? 18.091 -13.807 0.396 1.00 71.31 119 CYS A CA 1
ATOM 953 C C . CYS A 1 119 ? 18.123 -12.743 1.504 1.00 71.31 119 CYS A C 1
ATOM 955 O O . CYS A 1 119 ? 17.432 -12.853 2.512 1.00 71.31 119 CYS A O 1
ATOM 957 N N . LEU A 1 120 ? 18.950 -11.707 1.328 1.00 76.19 120 LEU A N 1
ATOM 958 C CA . LEU A 1 120 ? 18.883 -10.513 2.174 1.00 76.19 120 LEU A CA 1
ATOM 959 C C . LEU A 1 120 ? 17.594 -9.752 1.852 1.00 76.19 120 LEU A C 1
ATOM 961 O O . LEU A 1 120 ? 17.324 -9.505 0.676 1.00 76.19 120 LEU A O 1
ATOM 965 N N . SER A 1 121 ? 16.842 -9.356 2.878 1.00 79.69 121 SER A N 1
ATOM 966 C CA . SER A 1 121 ? 15.624 -8.564 2.720 1.00 79.69 121 SER A CA 1
ATOM 967 C C . SER A 1 121 ? 15.959 -7.238 2.025 1.00 79.69 121 SER A C 1
ATOM 969 O O . SER A 1 121 ? 16.858 -6.500 2.448 1.00 79.69 121 SER A O 1
ATOM 971 N N . VAL A 1 122 ? 15.266 -6.942 0.925 1.00 86.00 122 VAL A N 1
ATOM 972 C CA . VAL A 1 122 ? 15.481 -5.713 0.147 1.00 86.00 122 VAL A CA 1
ATOM 973 C C . VAL A 1 122 ? 14.392 -4.716 0.500 1.00 86.00 122 VAL A C 1
ATOM 975 O O . VAL A 1 122 ? 13.211 -4.988 0.309 1.00 86.00 122 VAL A O 1
ATOM 978 N N . VAL A 1 123 ? 14.793 -3.533 0.972 1.00 91.62 123 VAL A N 1
ATOM 979 C CA . VAL A 1 123 ? 13.864 -2.432 1.254 1.00 91.62 123 VAL A CA 1
ATOM 980 C C . VAL A 1 123 ? 13.982 -1.369 0.168 1.00 91.62 123 VAL A C 1
ATOM 982 O O . VAL A 1 123 ? 15.006 -0.703 0.014 1.00 91.62 123 VAL A O 1
ATOM 985 N N . SER A 1 124 ? 12.903 -1.196 -0.585 1.00 93.00 124 SER A N 1
ATOM 986 C CA . SER A 1 124 ? 12.742 -0.159 -1.598 1.00 93.00 124 SER A CA 1
ATOM 987 C C . SER A 1 124 ? 11.886 0.988 -1.073 1.00 93.00 124 SER A C 1
ATOM 989 O O . SER A 1 124 ? 10.799 0.763 -0.553 1.00 93.00 124 SER A O 1
ATOM 991 N N . VAL A 1 125 ? 12.328 2.227 -1.285 1.00 94.94 125 VAL A N 1
ATOM 992 C CA . VAL A 1 125 ? 11.558 3.424 -0.919 1.00 94.94 125 VAL A CA 1
ATOM 993 C C . VAL A 1 125 ? 10.929 4.038 -2.165 1.00 94.94 125 VAL A C 1
ATOM 995 O O . VAL A 1 125 ? 11.608 4.255 -3.170 1.00 94.94 125 VAL A O 1
ATOM 998 N N . TYR A 1 126 ? 9.635 4.321 -2.082 1.00 95.56 126 TYR A N 1
ATOM 999 C CA . TYR A 1 126 ? 8.858 5.043 -3.080 1.00 95.56 126 TYR A CA 1
ATOM 1000 C C . TYR A 1 126 ? 8.302 6.318 -2.454 1.00 95.56 126 TYR A C 1
ATOM 1002 O O . TYR A 1 126 ? 7.967 6.335 -1.273 1.00 95.56 126 TYR A O 1
ATOM 1010 N N . HIS A 1 127 ? 8.161 7.374 -3.243 1.00 95.06 127 HIS A N 1
ATOM 1011 C CA . HIS A 1 127 ? 7.588 8.647 -2.805 1.00 95.06 127 HIS A CA 1
ATOM 1012 C C . HIS A 1 127 ? 6.259 8.891 -3.501 1.00 95.06 127 HIS A C 1
ATOM 1014 O O . HIS A 1 127 ? 6.061 8.388 -4.602 1.00 95.06 127 HIS A O 1
ATOM 1020 N N . ILE A 1 128 ? 5.354 9.661 -2.897 1.00 93.19 128 ILE A N 1
ATOM 1021 C CA . ILE A 1 128 ? 4.099 10.034 -3.566 1.00 93.19 128 ILE A CA 1
ATOM 1022 C C . ILE A 1 128 ? 4.423 10.632 -4.940 1.00 93.19 128 ILE A C 1
ATOM 1024 O O . ILE A 1 128 ? 5.230 11.554 -5.066 1.00 93.19 128 ILE A O 1
ATOM 1028 N N . LYS A 1 129 ? 3.795 10.085 -5.978 1.00 88.56 129 LYS A N 1
ATOM 1029 C CA . LYS A 1 129 ? 3.868 10.596 -7.339 1.00 88.56 129 LYS A CA 1
ATOM 1030 C C . LYS A 1 129 ? 3.092 11.906 -7.376 1.00 88.56 129 LYS A C 1
ATOM 1032 O O . LYS A 1 129 ? 1.875 11.919 -7.527 1.00 88.56 129 LYS A O 1
ATOM 1037 N N . THR A 1 130 ? 3.795 13.015 -7.197 1.00 78.12 130 THR A N 1
ATOM 1038 C CA . THR A 1 130 ? 3.242 14.339 -7.460 1.00 78.12 130 THR A CA 1
ATOM 1039 C C . THR A 1 130 ? 2.943 14.425 -8.949 1.00 78.12 130 THR A C 1
ATOM 1041 O O . THR A 1 130 ? 3.851 14.376 -9.781 1.00 78.12 130 THR A O 1
ATOM 1044 N N . GLU A 1 131 ? 1.665 14.532 -9.310 1.00 57.09 131 GLU A N 1
ATOM 1045 C CA . GLU A 1 131 ? 1.316 15.032 -10.633 1.00 57.09 131 GLU A CA 1
ATOM 1046 C C . GLU A 1 131 ? 1.969 16.413 -10.766 1.00 57.09 131 GLU A C 1
ATOM 10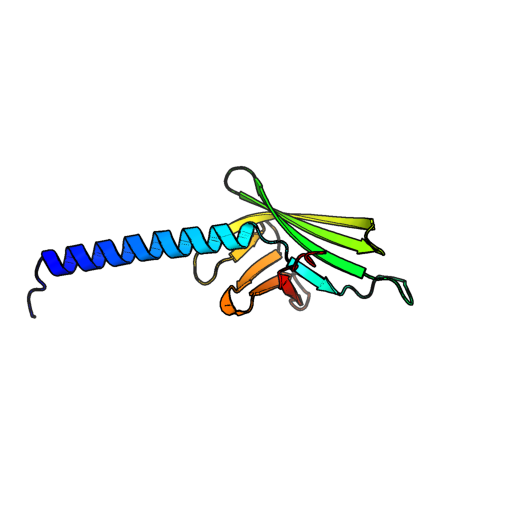48 O O . GLU A 1 131 ? 1.700 17.321 -9.977 1.00 57.09 131 GLU A O 1
ATOM 1053 N N . GLN A 1 132 ? 2.877 16.571 -11.733 1.00 39.22 132 GLN A N 1
ATOM 1054 C CA . GLN A 1 132 ? 3.191 17.901 -12.229 1.00 39.22 132 GLN A CA 1
ATOM 1055 C C . GLN A 1 132 ? 1.886 18.445 -12.805 1.00 39.22 132 GLN A C 1
ATOM 1057 O O . GLN A 1 132 ? 1.498 18.080 -13.915 1.00 39.22 132 GLN A O 1
ATOM 1062 N N . VAL A 1 133 ? 1.192 19.268 -12.017 1.00 35.41 133 VAL A N 1
ATOM 1063 C CA . VAL A 1 133 ? 0.166 20.181 -12.514 1.00 35.41 133 VAL A CA 1
ATOM 1064 C C . VAL A 1 133 ? 0.838 20.969 -13.639 1.00 35.41 133 VAL A C 1
ATOM 1066 O O . VAL A 1 133 ? 1.761 21.743 -13.386 1.00 35.41 133 VAL A O 1
ATOM 1069 N N . ARG A 1 134 ? 0.470 20.639 -14.878 1.00 32.38 134 ARG A N 1
ATOM 1070 C CA . ARG A 1 134 ? 0.861 21.378 -16.080 1.00 32.38 134 ARG A CA 1
ATOM 1071 C C . ARG A 1 134 ? 0.119 22.702 -16.141 1.00 32.38 134 ARG A C 1
ATOM 1073 O O . ARG A 1 134 ? -1.068 22.714 -15.747 1.00 32.38 134 ARG A O 1
#

pLDDT: mean 87.03, std 13.28, range [32.38, 98.0]

Radius of gyration: 19.36 Å; chains: 1; bounding box: 41×39×66 Å

Sequence (134 aa):
MKKISLLKKLNWLASIVGQYYNDRSEGLGLLKLEYTKPWPGDTVPNGHTSIVIKITPDGSLYKVSQQYFLKGELQRENSWLASFSLYPNFSLTEIGGFHYCILDPLKNALYLEEDMPGCLSVVSVYHIKTEQVR